Protein AF-K1SA82-F1 (afdb_monomer_lite)

pLDDT: mean 85.1, std 10.15, range [47.0, 98.12]

Foldseek 3Di:
DDDDPCPVVVVVVVVVVVVVVVVCVVVVVVCVVCVVVVCVVVVHDPDDDDDDPDPDDPCPDDDPDPDPVRVVVVVVVVVVVVVVVPDDDPDQPPCPPDDDQQAEDDDDDPCQAVPDPDDDDPTDDPCVPPDGNVRVCVVSRYD

Radius of gyration: 29.68 Å; chains: 1; bounding box: 74×47×80 Å

InterPro domains:
  IPR036881 Glycoside hydrolase family 3 C-terminal domain superfamily [G3DSA:3.40.50.1700] (72-143)

Sequence (143 aa):
MSKKPKVGMWSGLTAVTAVLTAGAIVGTTVAFHYTTTVNNYLDADTYKIIKGDSDEDTEYFKSDFTSDEERESYEAELCAQVEAEGAALLKNDNNALPLASGAKVSLFGHGSVDLMYGGTGSGSVDTSKAPNFKQALEDQGIQ

Secondary structure (DSSP, 8-state):
----TTHHHHHHHHHHHHHHHHHHHHHHHHHHHTHHHHHHHTT---------SS-----SS--S-SSHHHHHHHHHHHHHHHHHHH------GGG--SPPTT------SGGGTS---S-SGGG----TTSPPHHHHHHHTT--

Organism: NCBI:txid408170

Structure (mmCIF, N/CA/C/O backbone):
data_AF-K1SA82-F1
#
_entry.id   AF-K1SA82-F1
#
loop_
_atom_site.group_PDB
_atom_site.id
_atom_site.type_symbol
_atom_site.label_atom_id
_atom_site.label_alt_id
_atom_site.label_comp_id
_atom_site.label_asym_id
_atom_site.label_entity_id
_atom_site.label_seq_id
_atom_site.pdbx_PDB_ins_code
_atom_site.Cartn_x
_atom_site.Cartn_y
_atom_site.Cartn_z
_atom_site.occupancy
_atom_site.B_iso_or_equiv
_atom_site.auth_seq_id
_atom_site.auth_comp_id
_atom_site.auth_asym_id
_atom_site.auth_atom_id
_atom_site.pdbx_PDB_model_num
ATOM 1 N N . MET A 1 1 ? 53.289 -18.238 -56.554 1.00 47.00 1 MET A N 1
ATOM 2 C CA . MET A 1 1 ? 52.302 -17.155 -56.331 1.00 47.00 1 MET A CA 1
ATOM 3 C C . MET A 1 1 ? 52.355 -16.759 -54.861 1.00 47.00 1 MET A C 1
ATOM 5 O O . MET A 1 1 ? 51.869 -17.507 -54.024 1.00 47.00 1 MET A O 1
ATOM 9 N N . SER A 1 2 ? 53.028 -15.656 -54.524 1.00 53.47 2 SER A N 1
ATOM 10 C CA . SER A 1 2 ? 53.125 -15.185 -53.133 1.00 53.47 2 SER A CA 1
ATOM 11 C C . SER A 1 2 ? 51.803 -14.521 -52.738 1.00 53.47 2 SER A C 1
ATOM 13 O O . SER A 1 2 ? 51.404 -13.533 -53.360 1.00 53.47 2 SER A O 1
ATOM 15 N N . LYS A 1 3 ? 51.071 -15.089 -51.768 1.00 56.44 3 LYS A N 1
ATOM 16 C CA . LYS A 1 3 ? 49.834 -14.478 -51.256 1.00 56.44 3 LYS A CA 1
ATOM 17 C C . LYS A 1 3 ? 50.203 -13.145 -50.598 1.00 56.44 3 LYS A C 1
ATOM 19 O O . LYS A 1 3 ? 50.969 -13.117 -49.641 1.00 56.44 3 LYS A O 1
ATOM 24 N N . LYS A 1 4 ? 49.672 -12.036 -51.129 1.00 60.00 4 LYS A N 1
ATOM 25 C CA . LYS A 1 4 ? 49.920 -10.681 -50.611 1.00 60.00 4 LYS A CA 1
ATOM 26 C C . LYS A 1 4 ? 49.585 -10.630 -49.104 1.00 60.00 4 LYS A C 1
ATOM 28 O O . LYS A 1 4 ? 48.462 -10.982 -48.736 1.00 60.00 4 LYS A O 1
ATOM 33 N N . PRO A 1 5 ? 50.495 -10.143 -48.240 1.00 59.44 5 PRO A N 1
ATOM 34 C CA . PRO A 1 5 ? 50.426 -10.327 -46.783 1.00 59.44 5 PRO A CA 1
ATOM 35 C C . PRO A 1 5 ? 49.225 -9.648 -46.109 1.00 59.44 5 PRO A C 1
ATOM 37 O O . PRO A 1 5 ? 48.863 -9.994 -44.992 1.00 59.44 5 PRO A O 1
ATOM 40 N N . LYS A 1 6 ? 48.562 -8.706 -46.788 1.00 61.97 6 LYS A N 1
ATOM 41 C CA . LYS A 1 6 ? 47.406 -7.980 -46.245 1.00 61.97 6 LYS A CA 1
ATOM 42 C C . LYS A 1 6 ? 46.066 -8.674 -46.526 1.00 61.97 6 LYS A C 1
ATOM 44 O O . LYS A 1 6 ? 45.114 -8.456 -45.793 1.00 61.97 6 LYS A O 1
ATOM 49 N N . VAL A 1 7 ? 45.965 -9.547 -47.531 1.00 67.69 7 VAL A N 1
ATOM 50 C CA . VAL A 1 7 ? 44.656 -10.051 -48.003 1.00 67.69 7 VAL A CA 1
ATOM 51 C C . VAL A 1 7 ? 43.983 -10.973 -46.978 1.00 67.69 7 VAL A C 1
ATOM 53 O O . VAL A 1 7 ? 42.773 -10.905 -46.803 1.00 67.69 7 VAL A O 1
ATOM 56 N N . GLY A 1 8 ? 44.759 -11.778 -46.241 1.00 71.88 8 GLY A N 1
ATOM 57 C CA . GLY A 1 8 ? 44.226 -12.642 -45.178 1.00 71.88 8 GLY A CA 1
ATOM 58 C C . GLY A 1 8 ? 43.704 -11.864 -43.964 1.00 71.88 8 GLY A C 1
ATOM 59 O O . GLY A 1 8 ? 42.654 -12.198 -43.429 1.00 71.88 8 GLY A O 1
ATOM 60 N N . MET A 1 9 ? 44.392 -10.785 -43.582 1.00 77.31 9 MET A N 1
ATOM 61 C CA . MET A 1 9 ? 43.980 -9.907 -42.480 1.00 77.31 9 MET A CA 1
ATOM 62 C C . MET A 1 9 ? 42.673 -9.172 -42.803 1.00 77.31 9 MET A C 1
ATOM 64 O O . MET A 1 9 ? 41.754 -9.166 -41.991 1.00 77.31 9 MET A O 1
ATOM 68 N N . TRP A 1 10 ? 42.564 -8.611 -44.011 1.00 79.75 10 TRP A N 1
ATOM 69 C CA . TRP A 1 10 ? 41.337 -7.953 -44.465 1.00 79.75 10 TRP A CA 1
ATOM 70 C C . TRP A 1 10 ? 40.180 -8.946 -44.617 1.00 79.75 10 TRP A C 1
ATOM 72 O O . TRP A 1 10 ? 39.073 -8.644 -44.196 1.00 79.75 10 TRP A O 1
ATOM 82 N N . SER A 1 11 ? 40.440 -10.160 -45.113 1.00 79.44 11 SER A N 1
ATOM 83 C CA . SER A 1 11 ? 39.417 -11.209 -45.203 1.00 79.44 11 SER A CA 1
ATOM 84 C C . SER A 1 11 ? 38.903 -11.658 -43.830 1.00 79.44 11 SER A C 1
ATOM 86 O O . SER A 1 11 ? 37.708 -11.906 -43.689 1.00 79.44 11 SER A O 1
ATOM 88 N N . GLY A 1 12 ? 39.780 -11.764 -42.825 1.00 86.06 12 GLY A N 1
ATOM 89 C CA . GLY A 1 12 ? 39.387 -12.095 -41.454 1.00 86.06 12 GLY A CA 1
ATOM 90 C C . GLY A 1 12 ? 38.558 -10.985 -40.809 1.00 86.06 12 GLY A C 1
ATOM 91 O O . GLY A 1 12 ? 37.505 -11.260 -40.240 1.00 86.06 12 GLY A O 1
ATOM 92 N N . LEU A 1 13 ? 38.983 -9.728 -40.969 1.00 88.75 13 LEU A N 1
ATOM 93 C CA . LEU A 1 13 ? 38.238 -8.568 -40.480 1.00 88.75 13 LEU A CA 1
ATOM 94 C C . LEU A 1 13 ? 36.842 -8.494 -41.111 1.00 88.75 13 LEU A C 1
ATOM 96 O O . LEU A 1 13 ? 35.860 -8.361 -40.390 1.00 88.75 13 LEU A O 1
ATOM 100 N N . THR A 1 14 ? 36.736 -8.661 -42.433 1.00 89.06 14 THR A N 1
ATOM 101 C CA . THR A 1 14 ? 35.443 -8.670 -43.132 1.00 89.06 14 THR A CA 1
ATOM 102 C C . THR A 1 14 ? 34.524 -9.780 -42.625 1.00 89.06 14 THR A C 1
ATOM 104 O O . THR A 1 14 ? 33.336 -9.533 -42.438 1.00 89.06 14 THR A O 1
ATOM 107 N N . ALA A 1 15 ? 35.049 -10.980 -42.360 1.00 89.81 15 ALA A N 1
ATOM 108 C CA . ALA A 1 15 ? 34.250 -12.078 -41.819 1.00 89.81 15 ALA A CA 1
ATOM 109 C C . ALA A 1 15 ? 33.723 -11.768 -40.407 1.00 89.81 15 ALA A C 1
ATOM 111 O O . ALA A 1 15 ? 32.542 -11.975 -40.137 1.00 89.81 15 ALA A O 1
ATOM 112 N N . VAL A 1 16 ? 34.566 -11.217 -39.528 1.00 93.19 16 VAL A N 1
ATOM 113 C CA . VAL A 1 16 ? 34.158 -10.815 -38.172 1.00 93.19 16 VAL A CA 1
ATOM 114 C C . VAL A 1 16 ? 33.105 -9.710 -38.226 1.00 93.19 16 VAL A C 1
ATOM 116 O O . VAL A 1 16 ? 32.074 -9.816 -37.565 1.00 93.19 16 VAL A O 1
ATOM 119 N N . THR A 1 17 ? 33.317 -8.679 -39.046 1.00 92.69 17 THR A N 1
ATOM 120 C CA . THR A 1 17 ? 32.342 -7.596 -39.211 1.00 92.69 17 THR A CA 1
ATOM 121 C C . THR A 1 17 ? 31.018 -8.121 -39.759 1.00 92.69 17 THR A C 1
ATOM 123 O O . THR A 1 17 ? 29.978 -7.761 -39.225 1.00 92.69 17 THR A O 1
ATOM 126 N N . ALA A 1 18 ? 31.028 -9.020 -40.748 1.00 93.00 18 ALA A N 1
ATOM 127 C CA . ALA A 1 18 ? 29.803 -9.600 -41.299 1.00 93.00 18 ALA A CA 1
ATOM 128 C C . ALA A 1 18 ? 28.993 -10.375 -40.245 1.00 93.00 18 ALA A C 1
ATOM 130 O O . ALA A 1 18 ? 27.773 -10.232 -40.178 1.00 93.00 18 ALA A O 1
ATOM 131 N N . VAL A 1 19 ? 29.665 -11.152 -39.388 1.00 93.88 19 VAL A N 1
ATOM 132 C CA . VAL A 1 19 ? 29.014 -11.877 -38.286 1.00 93.88 19 VAL A CA 1
ATOM 133 C C . VAL A 1 19 ? 28.441 -10.909 -37.250 1.00 93.88 19 VAL A C 1
ATOM 135 O O . VAL A 1 19 ? 27.298 -11.076 -36.830 1.00 93.88 19 VAL A O 1
ATOM 138 N N . LEU A 1 20 ? 29.191 -9.868 -36.877 1.00 94.56 20 LEU A N 1
ATOM 139 C CA . LEU A 1 20 ? 28.711 -8.840 -35.949 1.00 94.56 20 LEU A CA 1
ATOM 140 C C . LEU A 1 20 ? 27.509 -8.080 -36.513 1.00 94.56 20 LEU A C 1
ATOM 142 O O . LEU A 1 20 ? 26.545 -7.857 -35.790 1.00 94.56 20 LEU A O 1
ATOM 146 N N . THR A 1 21 ? 27.528 -7.721 -37.798 1.00 93.88 21 THR A N 1
ATOM 147 C CA . THR A 1 21 ? 26.402 -7.046 -38.452 1.00 93.88 21 THR A CA 1
ATOM 148 C C . THR A 1 21 ? 25.171 -7.946 -38.504 1.00 93.88 21 THR A C 1
ATOM 150 O O . THR A 1 21 ? 24.080 -7.486 -38.184 1.00 93.88 21 THR A O 1
ATOM 153 N N . ALA A 1 22 ? 25.324 -9.229 -38.842 1.00 92.44 22 ALA A N 1
ATOM 154 C CA . ALA A 1 22 ? 24.210 -10.177 -38.817 1.00 92.44 22 ALA A CA 1
ATOM 155 C C . ALA A 1 22 ? 23.629 -10.332 -37.400 1.00 92.44 22 ALA A C 1
ATOM 157 O O . ALA A 1 22 ? 22.412 -10.283 -37.221 1.00 92.44 22 ALA A O 1
ATOM 158 N N . GLY A 1 23 ? 24.496 -10.442 -36.388 1.00 93.75 23 GLY A N 1
ATOM 159 C CA . GLY A 1 23 ? 24.095 -10.471 -34.982 1.00 93.75 23 GLY A CA 1
ATOM 160 C C . GLY A 1 23 ? 23.377 -9.194 -34.546 1.00 93.75 23 GLY A C 1
ATOM 161 O O . GLY A 1 23 ? 22.352 -9.277 -33.877 1.00 93.75 23 GLY A O 1
ATOM 162 N N . ALA A 1 24 ? 23.853 -8.025 -34.979 1.00 93.31 24 ALA A N 1
ATOM 163 C CA . ALA A 1 24 ? 23.215 -6.744 -34.699 1.00 93.31 24 ALA A CA 1
ATOM 164 C C . ALA A 1 24 ? 21.827 -6.649 -35.345 1.00 93.31 24 ALA A C 1
ATOM 166 O O . ALA A 1 24 ? 20.891 -6.261 -34.666 1.00 93.31 24 ALA A O 1
ATOM 167 N N . ILE A 1 25 ? 21.647 -7.073 -36.602 1.00 93.38 25 ILE A N 1
ATOM 168 C CA . ILE A 1 25 ? 20.331 -7.053 -37.272 1.00 93.38 25 ILE A CA 1
ATOM 169 C C . ILE A 1 25 ? 19.308 -7.900 -36.500 1.00 93.38 25 ILE A C 1
ATOM 171 O O . ILE A 1 25 ? 18.191 -7.450 -36.227 1.00 93.38 25 ILE A O 1
ATOM 175 N N . VAL A 1 26 ? 19.693 -9.121 -36.116 1.00 91.00 26 VAL A N 1
ATOM 176 C CA . VAL A 1 26 ? 18.821 -10.015 -35.340 1.00 91.00 26 VAL A CA 1
ATOM 177 C C . VAL A 1 26 ? 18.568 -9.441 -33.946 1.00 91.00 26 VAL A C 1
ATOM 179 O O . VAL A 1 26 ? 17.417 -9.354 -33.521 1.00 91.00 26 VAL A O 1
ATOM 182 N N . GLY A 1 27 ? 19.621 -8.990 -33.261 1.00 89.06 27 GLY A N 1
ATOM 183 C CA . GLY A 1 27 ? 19.535 -8.393 -31.931 1.00 89.06 27 GLY A CA 1
ATOM 184 C C . GLY A 1 27 ? 18.646 -7.152 -31.902 1.00 89.06 27 GLY A C 1
ATOM 185 O O . GLY A 1 27 ? 17.810 -7.027 -31.018 1.00 89.06 27 GLY A O 1
ATOM 186 N N . THR A 1 28 ? 18.749 -6.285 -32.907 1.00 90.75 28 THR A N 1
ATOM 187 C CA . THR A 1 28 ? 17.900 -5.104 -33.079 1.00 90.75 28 THR A CA 1
ATOM 188 C C . THR A 1 28 ? 16.438 -5.490 -33.295 1.00 90.75 28 THR A C 1
ATOM 190 O O . THR A 1 28 ? 15.561 -4.901 -32.673 1.00 90.75 28 THR A O 1
ATOM 193 N N . THR A 1 29 ? 16.159 -6.508 -34.113 1.00 88.88 29 THR A N 1
ATOM 194 C CA . THR A 1 29 ? 14.781 -6.986 -34.340 1.00 88.88 29 THR A CA 1
ATOM 195 C C . THR A 1 29 ? 14.147 -7.500 -33.044 1.00 88.88 29 THR A C 1
ATOM 197 O O . THR A 1 29 ? 13.000 -7.179 -32.739 1.00 88.88 29 THR A O 1
ATOM 200 N N . VAL A 1 30 ? 14.908 -8.257 -32.248 1.00 87.12 30 VAL A N 1
ATOM 201 C CA . VAL A 1 30 ? 14.467 -8.760 -30.939 1.00 87.12 30 VAL A CA 1
ATOM 202 C C . VAL A 1 30 ? 14.301 -7.614 -29.937 1.00 87.12 30 VAL A C 1
ATOM 204 O O . VAL A 1 30 ? 13.280 -7.543 -29.261 1.00 87.12 30 VAL A O 1
ATOM 207 N N . ALA A 1 31 ? 15.256 -6.685 -29.872 1.00 85.44 31 ALA A N 1
ATOM 208 C CA . ALA A 1 31 ? 15.191 -5.530 -28.981 1.00 85.44 31 ALA A CA 1
ATOM 209 C C . ALA A 1 31 ? 13.963 -4.655 -29.264 1.00 85.44 31 ALA A C 1
ATOM 211 O O . ALA A 1 31 ? 13.283 -4.258 -28.324 1.00 85.44 31 ALA A O 1
ATOM 212 N N . PHE A 1 32 ? 13.632 -4.419 -30.540 1.00 86.25 32 PHE A N 1
ATOM 213 C CA . PHE A 1 32 ? 12.428 -3.676 -30.916 1.00 86.25 32 PHE A CA 1
ATOM 214 C C . PHE A 1 32 ? 11.134 -4.422 -30.589 1.00 86.25 32 PHE A C 1
ATOM 216 O O . PHE A 1 32 ? 10.145 -3.798 -30.214 1.00 86.25 32 PHE A O 1
ATOM 223 N N . HIS A 1 33 ? 11.126 -5.753 -30.688 1.00 88.88 33 HIS A N 1
ATOM 224 C CA . HIS A 1 33 ? 9.962 -6.545 -30.290 1.00 88.88 33 HIS A CA 1
ATOM 225 C C . HIS A 1 33 ? 9.689 -6.456 -28.780 1.00 88.88 33 HIS A C 1
ATOM 227 O O . HIS A 1 33 ? 8.536 -6.405 -28.363 1.00 88.88 33 HIS A O 1
ATOM 233 N N . TYR A 1 34 ? 10.747 -6.385 -27.967 1.00 86.31 34 TYR A N 1
ATOM 234 C CA . TYR A 1 34 ? 10.666 -6.293 -26.507 1.00 86.31 34 TYR A CA 1
ATOM 235 C C . TYR A 1 34 ? 10.937 -4.881 -25.971 1.00 86.31 34 TYR A C 1
ATOM 237 O O . TYR A 1 34 ? 11.300 -4.732 -24.803 1.00 86.31 34 TYR A O 1
ATOM 245 N N . THR A 1 35 ? 10.751 -3.841 -26.793 1.00 83.00 35 THR A N 1
ATOM 246 C CA . THR A 1 35 ? 11.079 -2.451 -26.439 1.00 83.00 35 THR A CA 1
ATOM 247 C C . THR A 1 35 ? 10.477 -2.032 -25.101 1.00 83.00 35 THR A C 1
ATOM 249 O O . THR A 1 35 ? 11.190 -1.466 -24.284 1.00 83.00 35 THR A O 1
ATOM 252 N N . THR A 1 36 ? 9.212 -2.355 -24.824 1.00 77.69 36 THR A N 1
ATOM 253 C CA . THR A 1 36 ? 8.568 -1.990 -23.551 1.00 77.69 36 THR A CA 1
ATOM 254 C C . THR A 1 36 ? 9.272 -2.624 -22.352 1.00 77.69 36 THR A C 1
ATOM 256 O O . THR A 1 36 ? 9.565 -1.943 -21.379 1.00 77.69 36 THR A O 1
ATOM 259 N N . THR A 1 37 ? 9.604 -3.915 -22.421 1.00 79.75 37 THR A N 1
ATOM 260 C CA . THR A 1 37 ? 10.291 -4.620 -21.329 1.00 79.75 37 THR A CA 1
ATOM 261 C C . THR A 1 37 ? 11.712 -4.105 -21.131 1.00 79.75 37 THR A C 1
ATOM 263 O O . THR A 1 37 ? 12.140 -3.907 -19.998 1.00 79.75 37 THR A O 1
ATOM 266 N N . VAL A 1 38 ? 12.438 -3.873 -22.227 1.00 82.88 38 VAL A N 1
ATOM 267 C CA . VAL A 1 38 ? 13.807 -3.349 -22.184 1.00 82.88 38 VAL A CA 1
ATOM 268 C C . VAL A 1 38 ? 13.822 -1.928 -21.622 1.00 82.88 38 VAL A C 1
ATOM 270 O O . VAL A 1 38 ? 14.633 -1.641 -20.748 1.00 82.88 38 VAL A O 1
ATOM 273 N N . ASN A 1 39 ? 12.906 -1.065 -22.064 1.00 83.69 39 ASN A N 1
ATOM 274 C CA . ASN A 1 39 ? 12.813 0.309 -21.580 1.00 83.69 39 ASN A CA 1
ATOM 275 C C . ASN A 1 39 ? 12.407 0.367 -20.106 1.00 83.69 39 ASN A C 1
ATOM 277 O O . ASN A 1 39 ? 13.028 1.108 -19.356 1.00 83.69 39 ASN A O 1
ATOM 281 N N . ASN A 1 40 ? 11.446 -0.458 -19.672 1.00 79.94 40 ASN A N 1
ATOM 282 C CA . ASN A 1 40 ? 11.063 -0.539 -18.261 1.00 79.94 40 ASN A CA 1
ATOM 283 C C . ASN A 1 40 ? 12.222 -1.027 -17.380 1.00 79.94 40 ASN A C 1
ATOM 285 O O . ASN A 1 40 ? 12.398 -0.541 -16.271 1.00 79.94 40 ASN A O 1
ATOM 289 N N . TYR A 1 41 ? 13.020 -1.990 -17.855 1.00 81.88 41 TYR A N 1
ATOM 290 C CA . TYR A 1 41 ? 14.172 -2.493 -17.100 1.00 81.88 41 TYR A CA 1
ATOM 291 C C . TYR A 1 41 ? 15.317 -1.474 -17.017 1.00 81.88 41 TYR A C 1
ATOM 293 O O . TYR A 1 41 ? 16.019 -1.413 -16.012 1.00 81.88 41 TYR A O 1
ATOM 301 N N . LEU A 1 42 ? 15.536 -0.704 -18.086 1.00 84.75 42 LEU A N 1
ATOM 302 C CA . LEU A 1 42 ? 16.599 0.301 -18.169 1.00 84.75 42 LEU A CA 1
ATOM 303 C C . LEU A 1 42 ? 16.184 1.678 -17.633 1.00 84.75 42 LEU A C 1
ATOM 305 O O . LEU A 1 42 ? 16.995 2.596 -17.718 1.00 84.75 42 LEU A O 1
ATOM 309 N N . ASP A 1 43 ? 14.957 1.811 -17.122 1.00 77.38 43 ASP A N 1
ATOM 310 C CA . ASP A 1 43 ? 14.355 3.081 -16.697 1.00 77.38 43 ASP A CA 1
ATOM 311 C C . ASP A 1 43 ? 14.476 4.172 -17.780 1.0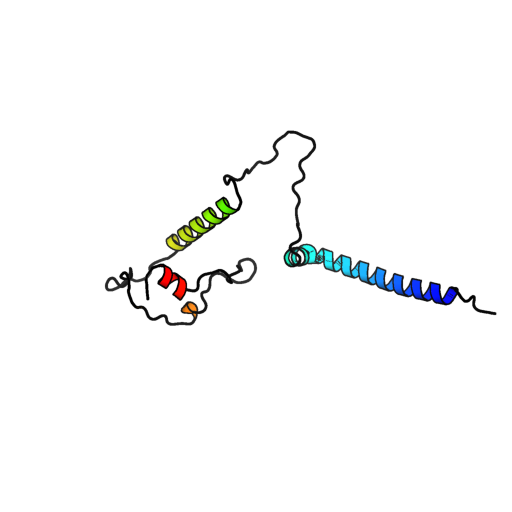0 77.38 43 ASP A C 1
ATOM 313 O O . ASP A 1 43 ? 14.880 5.308 -17.545 1.00 77.38 43 ASP A O 1
ATOM 317 N N . ALA A 1 44 ? 14.228 3.776 -19.031 1.00 81.31 44 ALA A N 1
ATOM 318 C CA . ALA A 1 44 ? 14.416 4.639 -20.187 1.00 81.31 44 ALA A CA 1
ATOM 319 C C . ALA A 1 44 ? 13.179 5.511 -20.435 1.00 81.31 44 ALA A C 1
ATOM 321 O O . ALA A 1 44 ? 12.061 4.998 -20.519 1.00 81.31 44 ALA A O 1
ATOM 322 N N . ASP A 1 45 ? 13.396 6.806 -20.678 1.00 73.88 45 ASP A N 1
ATOM 323 C CA . ASP A 1 45 ? 12.347 7.742 -21.089 1.00 73.88 45 ASP A CA 1
ATOM 324 C C . ASP A 1 45 ? 11.677 7.265 -22.388 1.00 73.88 45 ASP A C 1
ATOM 326 O O . ASP A 1 45 ? 12.250 7.314 -23.480 1.00 73.88 45 ASP A O 1
ATOM 330 N N . THR A 1 46 ? 10.441 6.777 -22.280 1.00 75.25 46 THR A N 1
ATOM 331 C CA . THR A 1 46 ? 9.693 6.231 -23.427 1.00 75.25 46 THR A CA 1
ATOM 332 C C . THR A 1 46 ? 8.923 7.290 -24.204 1.00 75.25 46 TH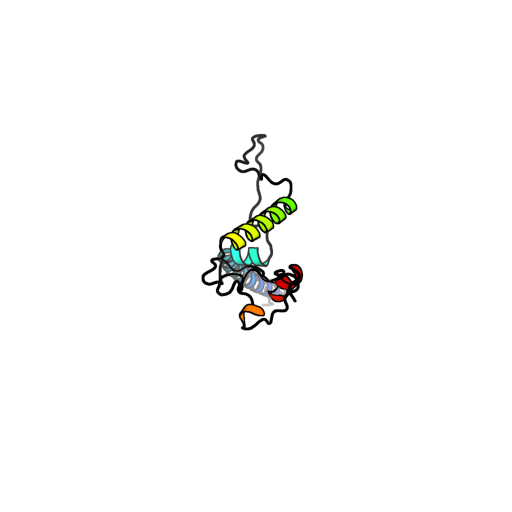R A C 1
ATOM 334 O O . THR A 1 46 ? 8.503 7.045 -25.337 1.00 75.25 46 THR A O 1
ATOM 337 N N . TYR A 1 47 ? 8.761 8.478 -23.625 1.00 69.88 47 TYR A N 1
ATOM 338 C CA . TYR A 1 47 ? 8.090 9.603 -24.247 1.00 69.88 47 TYR A CA 1
ATOM 339 C C . TYR A 1 47 ? 8.824 10.903 -23.933 1.00 69.88 47 TYR A C 1
ATOM 341 O O . TYR A 1 47 ? 9.465 11.063 -22.899 1.00 69.88 47 TYR A O 1
ATOM 349 N N . LYS A 1 48 ? 8.705 11.860 -24.848 1.00 61.56 48 LYS A N 1
ATOM 350 C CA . LYS A 1 48 ? 9.139 13.235 -24.639 1.00 61.56 48 LYS A CA 1
ATOM 351 C C . LYS A 1 48 ? 8.027 14.146 -25.114 1.00 61.56 48 LYS A C 1
ATOM 353 O O . LYS A 1 48 ? 7.573 14.024 -26.250 1.00 61.56 48 LYS A O 1
ATOM 358 N N . ILE A 1 49 ? 7.611 15.070 -24.260 1.00 69.81 49 ILE A N 1
ATOM 359 C CA . ILE A 1 49 ? 6.669 16.115 -24.649 1.00 69.81 49 ILE A CA 1
ATOM 360 C C . ILE A 1 49 ? 7.434 17.108 -25.534 1.00 69.81 49 ILE A C 1
ATOM 362 O O . ILE A 1 49 ? 8.365 17.773 -25.078 1.00 69.81 49 ILE A O 1
ATOM 366 N N . ILE A 1 50 ? 7.085 17.172 -26.820 1.00 71.69 50 ILE A N 1
ATOM 367 C CA . ILE A 1 50 ? 7.646 18.142 -27.767 1.00 71.69 50 ILE A CA 1
ATOM 368 C C . ILE A 1 50 ? 6.661 19.306 -27.864 1.00 71.69 50 ILE A C 1
ATOM 370 O O . ILE A 1 50 ? 5.562 19.138 -28.385 1.00 71.69 50 ILE A O 1
ATOM 374 N N . LYS A 1 51 ? 7.055 20.483 -27.371 1.00 62.5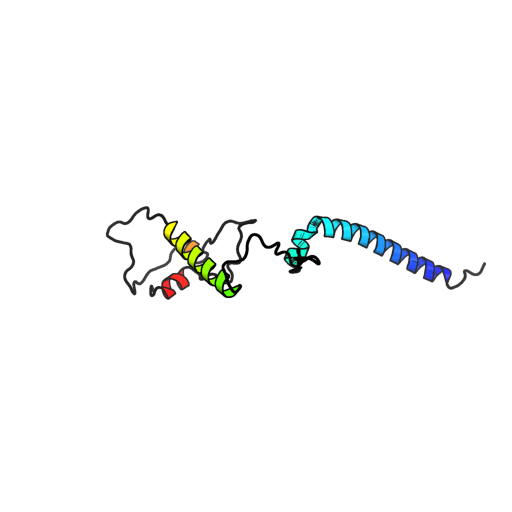6 51 LYS A N 1
ATOM 375 C CA . LYS A 1 51 ? 6.327 21.736 -27.618 1.00 62.56 51 LYS A CA 1
ATOM 376 C C . LYS A 1 51 ? 6.749 22.276 -28.995 1.00 62.56 51 LYS A C 1
ATOM 378 O O . LYS A 1 51 ? 7.940 22.266 -29.299 1.00 62.56 51 LYS A O 1
ATOM 383 N N . GLY A 1 52 ? 5.791 22.657 -29.844 1.00 67.62 52 GLY A N 1
ATOM 384 C CA . GLY A 1 52 ? 6.064 23.284 -31.148 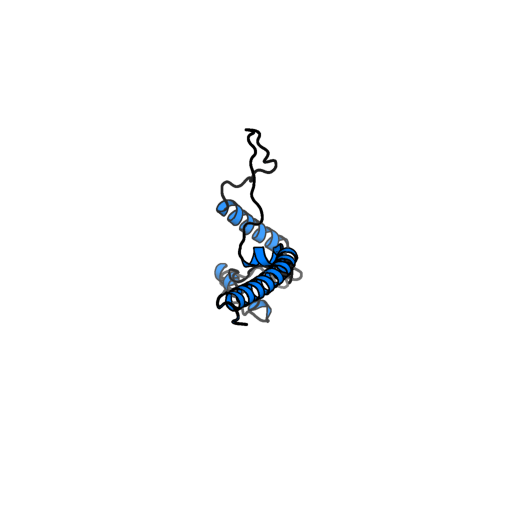1.00 67.62 52 GLY A CA 1
ATOM 385 C C . GLY A 1 52 ? 6.485 24.757 -31.023 1.00 67.62 52 GLY A C 1
ATOM 386 O O . GLY A 1 52 ? 6.479 25.300 -29.925 1.00 67.62 52 GLY A O 1
ATOM 387 N N . ASP A 1 53 ? 6.793 25.414 -32.150 1.00 68.88 53 ASP A N 1
ATOM 388 C CA . ASP A 1 53 ? 7.176 26.847 -32.233 1.00 68.88 53 ASP A CA 1
ATOM 389 C C . ASP A 1 53 ? 6.002 27.832 -32.003 1.00 68.88 53 ASP A C 1
ATOM 391 O O . ASP A 1 53 ? 6.103 29.024 -32.293 1.00 68.88 53 ASP A O 1
ATOM 395 N N . SER A 1 54 ? 4.859 27.345 -31.521 1.00 67.81 54 SER A N 1
ATOM 396 C CA . SER A 1 54 ? 3.681 28.155 -31.216 1.00 67.81 54 SER A CA 1
ATOM 397 C C . SER A 1 54 ? 3.593 28.438 -29.721 1.00 67.81 54 SER A C 1
ATOM 399 O O . SER A 1 54 ? 3.704 27.515 -28.917 1.00 67.81 54 SER A O 1
ATOM 401 N N . ASP A 1 55 ? 3.244 29.671 -29.358 1.00 66.31 55 ASP A N 1
ATOM 402 C CA . ASP A 1 55 ? 2.881 30.048 -27.981 1.00 66.31 55 ASP A CA 1
ATOM 403 C C . ASP A 1 55 ? 1.511 29.479 -27.538 1.00 66.31 55 ASP A C 1
ATOM 405 O O . ASP A 1 55 ? 1.016 29.802 -26.458 1.00 66.31 55 ASP A O 1
ATOM 409 N N . GLU A 1 56 ? 0.867 28.652 -28.372 1.00 70.94 56 GLU A N 1
ATOM 410 C CA . GLU A 1 56 ? -0.406 28.010 -28.053 1.00 70.94 56 GLU A CA 1
ATOM 411 C C . GLU A 1 56 ? -0.223 26.890 -27.024 1.00 70.94 56 GLU A C 1
ATOM 413 O O . GLU A 1 56 ? 0.552 25.945 -27.201 1.00 70.94 56 GLU A O 1
ATOM 418 N N . ASP A 1 57 ? -0.981 26.998 -25.939 1.00 69.19 57 ASP A N 1
ATOM 419 C CA . ASP A 1 57 ? -1.023 26.008 -24.880 1.00 69.19 57 ASP A CA 1
ATOM 420 C C . ASP A 1 57 ? -1.835 24.783 -25.324 1.00 69.19 57 ASP A C 1
ATOM 422 O O . ASP A 1 57 ? -3.053 24.842 -25.487 1.00 69.19 57 ASP A O 1
ATOM 426 N N . THR A 1 58 ? -1.139 23.671 -25.551 1.00 76.06 58 THR A N 1
ATOM 427 C CA . THR A 1 58 ? -1.729 22.389 -25.974 1.00 76.06 58 THR A CA 1
ATOM 428 C C . THR A 1 58 ? -1.987 21.446 -24.796 1.00 76.06 58 THR A C 1
ATOM 430 O O . THR A 1 58 ? -2.368 20.289 -24.990 1.00 76.06 58 THR A O 1
ATOM 433 N N . GLU A 1 59 ? -1.796 21.922 -23.564 1.00 73.44 59 GLU A N 1
ATOM 434 C CA . GLU A 1 59 ? -2.025 21.147 -22.354 1.00 73.44 59 GLU A CA 1
ATOM 435 C C . GLU A 1 59 ? -3.505 21.209 -21.950 1.00 73.44 59 GLU A C 1
ATOM 437 O O . GLU A 1 59 ? -3.960 22.102 -21.238 1.00 73.44 59 GLU A O 1
ATOM 442 N N . TYR A 1 60 ? -4.283 20.240 -22.437 1.00 76.12 60 TYR A N 1
ATOM 443 C CA . TYR A 1 60 ? -5.721 20.145 -22.152 1.00 76.12 60 TYR A CA 1
ATOM 444 C C . TYR A 1 60 ? -6.038 19.655 -20.731 1.00 76.12 60 TYR A C 1
ATOM 446 O O . TYR A 1 60 ? -7.119 19.934 -20.217 1.00 76.12 60 TYR A O 1
ATOM 454 N N . PHE A 1 61 ? -5.107 18.931 -20.106 1.00 79.75 61 PHE A N 1
ATOM 455 C CA . PHE A 1 61 ? -5.246 18.359 -18.766 1.00 79.75 61 PHE A CA 1
ATOM 456 C C . PHE A 1 61 ? -4.066 18.800 -17.912 1.00 79.75 61 PHE A C 1
ATOM 458 O O . PHE A 1 61 ? -3.117 18.047 -17.702 1.00 79.75 61 PHE A O 1
ATOM 465 N N . LYS A 1 62 ? -4.110 20.054 -17.472 1.00 82.25 62 LYS A N 1
ATOM 466 C CA . LYS A 1 62 ? -3.122 20.564 -16.527 1.00 82.25 62 LYS A CA 1
ATOM 467 C C . LYS A 1 62 ? -3.300 19.858 -15.196 1.00 82.25 62 LYS A C 1
ATOM 469 O O . LYS A 1 62 ? -4.426 19.655 -14.753 1.00 82.25 62 LYS A O 1
ATOM 474 N N . SER A 1 63 ? -2.180 19.498 -14.586 1.00 81.56 63 SER A N 1
ATOM 475 C CA . SER A 1 63 ? -2.176 19.002 -13.217 1.00 81.56 63 SER A CA 1
ATOM 476 C C . SER A 1 63 ? -2.777 20.055 -12.286 1.00 81.56 63 SER A C 1
ATOM 478 O O . SER A 1 63 ? -2.390 21.224 -12.346 1.00 81.56 63 SER A O 1
ATOM 480 N N . ASP A 1 64 ? -3.684 19.627 -11.410 1.00 85.88 64 ASP A N 1
ATOM 481 C CA . ASP A 1 64 ? -4.152 20.449 -10.290 1.00 85.88 64 ASP A CA 1
ATOM 482 C C . ASP A 1 64 ? -3.084 20.558 -9.181 1.00 85.88 64 ASP A C 1
ATOM 484 O O . ASP A 1 64 ? -3.174 21.434 -8.323 1.00 85.88 64 ASP A O 1
ATOM 488 N N . PHE A 1 65 ? -2.053 19.703 -9.218 1.00 88.31 65 PHE A N 1
ATOM 489 C CA . PHE A 1 65 ? -0.936 19.691 -8.271 1.00 88.31 65 PHE A CA 1
ATOM 490 C C . PHE A 1 65 ? 0.214 20.580 -8.728 1.00 88.31 65 PHE A C 1
ATOM 492 O O . PHE A 1 65 ? 0.574 20.604 -9.910 1.00 88.31 65 PHE A O 1
ATOM 499 N N . THR A 1 66 ? 0.833 21.251 -7.761 1.00 85.19 66 THR A N 1
ATOM 500 C CA . THR A 1 66 ? 1.964 22.160 -7.961 1.00 85.19 66 THR A CA 1
ATOM 501 C C . THR A 1 66 ? 3.320 21.451 -7.973 1.00 85.19 66 THR A C 1
ATOM 503 O O . THR A 1 66 ? 4.283 22.005 -8.509 1.00 85.19 66 THR A O 1
ATOM 506 N N . SER A 1 67 ? 3.403 20.230 -7.432 1.00 88.38 67 SER A N 1
ATOM 507 C CA . SER A 1 67 ? 4.585 19.364 -7.498 1.00 88.38 67 SER A CA 1
ATOM 508 C C . SER A 1 67 ? 4.216 17.876 -7.476 1.00 88.38 67 SER A C 1
ATOM 510 O O . SER A 1 67 ? 3.093 17.505 -7.121 1.00 88.38 67 SER A O 1
ATOM 512 N N . ASP A 1 68 ? 5.172 17.020 -7.844 1.00 85.94 68 ASP A N 1
ATOM 513 C CA . ASP A 1 68 ? 4.998 15.567 -7.761 1.00 85.94 68 ASP A CA 1
ATOM 514 C C . ASP A 1 68 ? 4.846 15.095 -6.312 1.00 85.94 68 ASP A C 1
ATOM 516 O O . ASP A 1 68 ? 4.043 14.208 -6.045 1.00 85.94 68 ASP A O 1
ATOM 520 N N . GLU A 1 69 ? 5.536 15.727 -5.360 1.00 88.62 69 GLU A N 1
ATOM 521 C CA . GLU A 1 69 ? 5.402 15.398 -3.939 1.00 88.62 69 GLU A CA 1
ATOM 522 C C . GLU A 1 69 ? 3.993 15.701 -3.407 1.00 88.62 69 GLU A C 1
ATOM 524 O O . GLU A 1 69 ? 3.445 14.921 -2.625 1.00 88.62 69 GLU A O 1
ATOM 529 N N . GLU A 1 70 ? 3.385 16.815 -3.838 1.00 91.50 70 GLU A N 1
ATOM 530 C CA . GLU A 1 70 ? 1.998 17.147 -3.489 1.00 91.50 70 GLU A CA 1
ATOM 531 C C . GLU A 1 70 ? 1.044 16.078 -4.032 1.00 91.50 70 GLU A C 1
ATOM 533 O O . GLU A 1 70 ? 0.233 15.530 -3.281 1.00 91.50 70 GLU A O 1
ATOM 538 N N . ARG A 1 71 ? 1.199 15.722 -5.313 1.00 91.69 71 ARG A N 1
ATOM 539 C CA . ARG A 1 71 ? 0.407 14.679 -5.970 1.00 91.69 71 ARG A CA 1
ATOM 540 C C . ARG A 1 71 ? 0.533 13.333 -5.256 1.00 91.69 71 ARG A C 1
ATOM 542 O O . ARG A 1 71 ? -0.484 12.718 -4.952 1.00 91.69 71 ARG A O 1
ATOM 549 N N . GLU A 1 72 ? 1.753 12.888 -4.959 1.00 90.31 72 GLU A N 1
ATOM 550 C CA . GLU A 1 72 ? 2.006 11.610 -4.283 1.00 90.31 72 GLU A CA 1
ATOM 551 C C . GLU A 1 72 ? 1.375 11.563 -2.886 1.00 90.31 72 GLU A C 1
ATOM 553 O O . GLU A 1 72 ? 0.777 10.553 -2.509 1.00 90.31 72 GLU A O 1
ATOM 558 N N . SER A 1 73 ? 1.461 12.659 -2.123 1.00 91.06 73 SER A N 1
ATOM 559 C CA . SER A 1 73 ? 0.837 12.740 -0.798 1.00 91.06 73 SER A CA 1
ATOM 560 C C . SER A 1 73 ? -0.691 12.665 -0.873 1.00 91.06 73 SER A C 1
ATOM 562 O O . SER A 1 73 ? -1.307 11.901 -0.130 1.00 91.06 73 SER A O 1
ATOM 564 N N . TYR A 1 74 ? -1.294 13.376 -1.829 1.00 94.06 74 TYR A N 1
ATOM 565 C CA . TYR A 1 74 ? -2.733 13.339 -2.069 1.00 94.06 74 TYR A CA 1
ATOM 566 C C . TYR A 1 74 ? -3.200 11.948 -2.514 1.00 94.06 74 TYR A C 1
ATOM 568 O O . TYR A 1 74 ? -4.195 11.431 -2.010 1.00 94.06 74 TYR A O 1
ATOM 576 N N . GLU A 1 75 ? -2.474 11.314 -3.439 1.00 92.62 75 GLU A N 1
ATOM 577 C CA . GLU A 1 75 ? -2.777 9.963 -3.916 1.00 92.62 75 GLU A CA 1
ATOM 578 C C . GLU A 1 75 ? -2.694 8.931 -2.783 1.00 92.62 75 GLU A C 1
ATOM 580 O O . GLU A 1 75 ? -3.545 8.043 -2.711 1.00 92.62 75 GLU A O 1
ATOM 585 N N . ALA A 1 76 ? -1.723 9.058 -1.873 1.00 90.44 76 ALA A N 1
ATOM 586 C CA . ALA A 1 76 ? -1.595 8.180 -0.711 1.00 90.44 76 ALA A CA 1
ATOM 587 C C . ALA A 1 76 ? -2.780 8.325 0.260 1.00 90.44 76 ALA A C 1
ATOM 589 O O . ALA A 1 76 ? -3.341 7.318 0.699 1.00 90.44 76 ALA A O 1
ATOM 590 N N . GLU A 1 77 ? -3.196 9.559 0.559 1.00 93.94 77 GLU A N 1
ATOM 591 C CA . GLU A 1 77 ? -4.369 9.829 1.400 1.00 93.94 77 GLU A CA 1
ATOM 5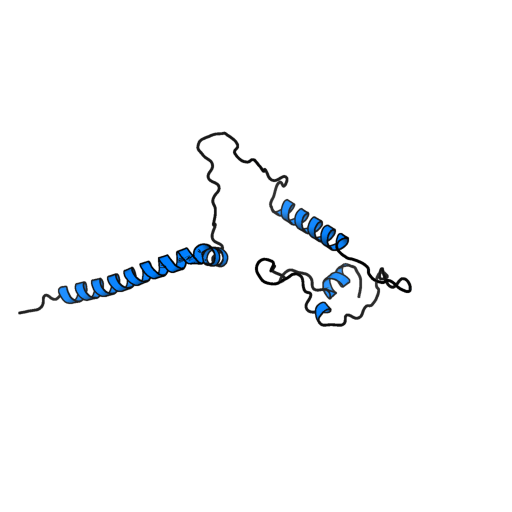92 C C . GLU A 1 77 ? -5.661 9.311 0.757 1.00 93.94 77 GLU A C 1
ATOM 594 O O . GLU A 1 77 ? -6.465 8.646 1.417 1.00 93.94 77 GLU A O 1
ATOM 599 N N . LEU A 1 78 ? -5.839 9.548 -0.545 1.00 95.50 78 LEU A N 1
ATOM 600 C CA . LEU A 1 78 ? -6.991 9.059 -1.294 1.00 95.50 78 LEU A CA 1
ATOM 601 C C . LEU A 1 78 ? -7.042 7.525 -1.308 1.00 95.50 78 LEU A C 1
ATOM 603 O O . LEU A 1 78 ? -8.105 6.948 -1.081 1.00 95.50 78 LEU A O 1
ATOM 607 N N . CYS A 1 79 ? -5.907 6.855 -1.531 1.00 92.75 79 CYS A N 1
ATOM 608 C CA . CYS A 1 79 ? -5.826 5.395 -1.467 1.00 92.75 79 CYS A CA 1
ATOM 609 C C . CYS A 1 79 ? -6.243 4.866 -0.088 1.00 92.75 79 CYS A C 1
ATOM 611 O O . CYS A 1 79 ? -7.042 3.932 -0.020 1.00 92.75 79 CYS A O 1
ATOM 613 N N . ALA A 1 80 ? -5.756 5.480 0.996 1.00 91.38 80 ALA A N 1
ATOM 614 C CA . ALA A 1 80 ? -6.113 5.089 2.359 1.00 91.38 80 ALA A CA 1
ATOM 615 C C . ALA A 1 80 ? -7.614 5.280 2.642 1.00 91.38 80 ALA A C 1
ATOM 617 O O . ALA A 1 80 ? -8.245 4.429 3.271 1.00 91.38 80 ALA A O 1
ATOM 618 N N . GLN A 1 81 ? -8.214 6.364 2.138 1.00 96.25 81 GLN A N 1
ATOM 619 C CA . GLN A 1 81 ? -9.655 6.586 2.248 1.00 96.25 81 GLN A CA 1
ATOM 620 C C . GLN A 1 81 ? -10.450 5.512 1.493 1.00 96.25 81 GLN A C 1
ATOM 622 O O . GLN A 1 81 ? -11.377 4.924 2.050 1.00 96.25 81 GLN A O 1
ATOM 627 N N . VAL A 1 82 ? -10.083 5.233 0.240 1.00 96.38 82 VAL A N 1
ATOM 628 C CA . VAL A 1 82 ? -10.763 4.227 -0.590 1.00 96.38 82 VAL A CA 1
ATOM 629 C C . VAL A 1 82 ? -10.645 2.830 0.023 1.00 96.38 82 VAL A C 1
ATOM 631 O O . VAL A 1 82 ? -11.624 2.085 0.027 1.00 96.38 82 VAL A O 1
ATOM 634 N N . GLU A 1 83 ? -9.483 2.471 0.577 1.00 92.50 83 GLU A N 1
ATOM 635 C CA . GLU A 1 83 ? -9.299 1.213 1.308 1.00 92.50 83 GLU A CA 1
ATOM 636 C C . GLU A 1 83 ? -10.249 1.127 2.514 1.00 92.50 83 GLU A C 1
ATOM 638 O O . GLU A 1 83 ? -10.965 0.133 2.673 1.00 92.50 83 GLU A O 1
ATOM 643 N N . ALA A 1 84 ? -10.300 2.183 3.333 1.00 93.50 84 ALA A N 1
ATOM 644 C CA . ALA A 1 84 ? -11.149 2.238 4.519 1.00 93.50 84 ALA A CA 1
ATOM 645 C C . ALA A 1 84 ? -12.646 2.135 4.174 1.00 93.50 84 ALA A C 1
ATOM 647 O O . ALA A 1 84 ? -13.392 1.439 4.864 1.00 93.50 84 ALA A O 1
ATOM 648 N N . GLU A 1 85 ? -13.085 2.786 3.095 1.00 96.88 85 GLU A N 1
ATOM 649 C CA . GLU A 1 85 ? -14.467 2.725 2.602 1.00 96.88 85 GLU A CA 1
ATOM 650 C C . GLU A 1 85 ? -14.804 1.387 1.921 1.00 96.88 85 GLU A C 1
ATOM 652 O O . GLU A 1 85 ? -15.965 0.974 1.898 1.00 96.88 85 GLU A O 1
ATOM 657 N N . GLY A 1 86 ? -13.802 0.688 1.382 1.00 95.94 86 GLY A N 1
ATOM 658 C CA . GLY A 1 86 ? -13.962 -0.612 0.730 1.00 95.94 86 GLY A CA 1
ATOM 659 C C . GLY A 1 86 ? -14.108 -1.793 1.697 1.00 95.94 86 GLY A C 1
ATOM 660 O O . GLY A 1 86 ? -14.590 -2.859 1.301 1.00 95.94 86 GLY A O 1
ATOM 661 N N . ALA A 1 87 ? -13.711 -1.634 2.963 1.00 94.75 87 ALA A N 1
ATOM 662 C CA . ALA A 1 87 ? -13.774 -2.696 3.960 1.00 94.75 87 ALA A CA 1
ATOM 663 C C . ALA A 1 87 ? -15.221 -2.992 4.406 1.00 94.75 87 ALA A C 1
ATOM 665 O O . ALA A 1 87 ? -15.928 -2.139 4.940 1.00 94.75 87 ALA A O 1
ATOM 666 N N . ALA A 1 88 ? -15.659 -4.247 4.256 1.00 96.75 88 ALA A N 1
ATOM 667 C CA . ALA A 1 88 ? -16.995 -4.688 4.664 1.00 96.75 88 ALA A CA 1
ATOM 668 C C . ALA A 1 88 ? -16.963 -5.480 5.985 1.00 96.75 88 ALA A C 1
ATOM 670 O O . ALA A 1 88 ? -16.463 -6.606 6.045 1.00 96.75 88 ALA A O 1
ATOM 671 N N . LEU A 1 89 ? -17.559 -4.928 7.049 1.00 96.94 89 LEU A N 1
ATOM 672 C CA . LEU A 1 89 ? -17.708 -5.619 8.333 1.00 96.94 89 LEU A CA 1
ATOM 673 C C . LEU A 1 89 ? -18.847 -6.647 8.270 1.00 96.94 89 LEU A C 1
ATOM 675 O O . LEU A 1 89 ? -20.022 -6.305 8.378 1.00 96.94 89 LEU A O 1
ATOM 679 N N . LEU A 1 90 ? -18.494 -7.925 8.121 1.00 98.06 90 LEU A N 1
ATOM 680 C CA . LEU A 1 90 ? -19.478 -9.004 7.962 1.00 98.06 90 LEU A CA 1
ATOM 681 C C . LEU A 1 90 ? -20.090 -9.483 9.288 1.00 98.06 90 LEU A C 1
ATOM 683 O O . LEU A 1 90 ? -21.211 -9.991 9.302 1.00 98.06 90 LEU A O 1
ATOM 687 N N . LYS A 1 91 ? -19.353 -9.371 10.400 1.00 97.62 91 LYS A N 1
ATOM 688 C CA . LYS A 1 91 ? -19.773 -9.869 11.716 1.00 97.62 91 LYS A CA 1
ATOM 689 C C . LYS A 1 91 ? -19.095 -9.092 12.846 1.00 97.62 91 LYS A C 1
ATOM 691 O O . LYS A 1 91 ? -17.886 -8.893 12.801 1.00 97.62 91 LYS A O 1
ATOM 696 N N . ASN A 1 92 ? -19.858 -8.716 13.875 1.00 97.88 92 ASN A N 1
ATOM 697 C CA . ASN A 1 92 ? -19.341 -8.051 15.076 1.00 97.88 92 ASN A CA 1
ATOM 698 C C . ASN A 1 92 ? -20.182 -8.410 16.314 1.00 97.88 92 ASN A C 1
ATOM 700 O O . ASN A 1 92 ? -21.070 -7.661 16.719 1.00 97.88 92 ASN A O 1
ATOM 704 N N . ASP A 1 93 ? -19.919 -9.576 16.904 1.00 98.12 93 ASP A N 1
ATOM 705 C CA . ASP A 1 93 ? -20.582 -9.995 18.144 1.00 98.12 93 ASP A CA 1
ATOM 706 C C . ASP A 1 93 ? -19.863 -9.385 19.357 1.00 98.12 93 ASP A C 1
ATOM 708 O O . ASP A 1 93 ? -18.639 -9.255 19.361 1.00 98.12 93 ASP A O 1
ATOM 712 N N . ASN A 1 94 ? -20.609 -9.074 20.421 1.00 96.88 94 ASN A N 1
ATOM 713 C CA . ASN A 1 94 ? -20.072 -8.597 21.705 1.00 96.88 94 ASN A CA 1
ATOM 714 C C . ASN A 1 94 ? -19.209 -7.323 21.626 1.00 96.88 94 ASN A C 1
ATOM 716 O O . ASN A 1 94 ? -18.352 -7.123 22.484 1.00 96.88 94 ASN A O 1
ATOM 720 N N . ASN A 1 95 ? -19.433 -6.461 20.628 1.00 95.75 95 ASN A N 1
ATOM 721 C CA . ASN A 1 95 ? -18.624 -5.258 20.395 1.00 95.75 95 ASN A CA 1
ATOM 722 C C . ASN A 1 95 ? -17.119 -5.578 20.285 1.00 95.75 95 ASN A C 1
ATOM 724 O O . ASN A 1 95 ? -16.291 -4.887 20.873 1.00 95.75 95 ASN A O 1
ATOM 728 N N . ALA A 1 96 ? -16.768 -6.651 19.567 1.00 96.00 96 ALA A N 1
ATOM 729 C CA . ALA A 1 96 ? -15.377 -7.057 19.368 1.00 96.00 96 ALA A CA 1
ATOM 730 C C . ALA A 1 96 ? -14.537 -5.976 18.665 1.00 96.00 96 ALA A C 1
ATOM 732 O O . ALA A 1 96 ? -13.341 -5.859 18.924 1.00 96.00 96 ALA A O 1
ATOM 733 N N . LEU A 1 97 ? -15.168 -5.192 17.786 1.00 96.00 97 LEU A N 1
ATOM 734 C CA . LEU A 1 97 ? -14.588 -4.009 17.156 1.00 96.00 97 LEU A CA 1
ATOM 735 C C . LEU A 1 97 ? -15.416 -2.750 17.481 1.00 96.00 97 LEU A C 1
ATOM 737 O O . LEU A 1 97 ? -16.647 -2.857 17.577 1.00 96.00 97 LEU A O 1
ATOM 741 N N . PRO A 1 98 ? -14.776 -1.564 17.584 1.00 94.81 98 PRO A N 1
ATOM 742 C CA . PRO A 1 98 ? -13.336 -1.315 17.417 1.00 94.81 98 PRO A CA 1
ATOM 743 C C . PRO A 1 98 ? -12.498 -1.823 18.600 1.00 94.81 98 PRO A C 1
ATOM 745 O O . PRO A 1 98 ? -12.993 -1.961 19.717 1.00 94.81 98 PRO A O 1
ATOM 748 N N . LEU A 1 99 ? -11.214 -2.087 18.351 1.00 94.81 99 LEU A N 1
ATOM 749 C CA . LEU A 1 99 ? -10.275 -2.446 19.412 1.00 94.81 99 LEU A CA 1
ATOM 750 C C . LEU A 1 99 ? -10.086 -1.267 20.374 1.00 94.81 99 LEU A C 1
ATOM 752 O O . LEU A 1 99 ? -10.068 -0.105 19.968 1.00 94.81 99 LEU A O 1
ATOM 756 N N . ALA A 1 100 ? -9.923 -1.571 21.660 1.00 91.06 100 ALA A N 1
ATOM 757 C CA . ALA A 1 100 ? -9.580 -0.556 22.645 1.00 91.06 100 ALA A CA 1
ATOM 758 C C . ALA A 1 100 ? -8.160 -0.020 22.400 1.00 91.06 100 ALA A C 1
ATOM 760 O O . ALA A 1 100 ? -7.267 -0.759 21.985 1.00 91.06 100 ALA A O 1
ATOM 761 N N . SER A 1 101 ? -7.931 1.253 22.720 1.00 88.38 101 SER A N 1
ATOM 762 C CA . SER A 1 101 ? -6.579 1.821 22.703 1.00 88.38 101 SER A CA 1
ATOM 763 C C . SER A 1 101 ? -5.657 1.036 23.644 1.00 88.38 101 SER A C 1
ATOM 765 O O . SER A 1 101 ? -6.041 0.721 24.774 1.00 88.38 101 SER A O 1
ATOM 767 N N . GLY A 1 102 ? -4.458 0.685 23.170 1.00 90.12 102 GLY A N 1
ATOM 768 C CA . GLY A 1 102 ? -3.513 -0.138 23.925 1.00 90.12 102 GLY A CA 1
ATOM 769 C C . GLY A 1 102 ? -3.943 -1.599 24.095 1.00 90.12 102 GLY A C 1
ATOM 770 O O . GLY A 1 102 ? -3.391 -2.296 24.951 1.00 90.12 102 GLY A O 1
ATOM 771 N N . ALA A 1 103 ? -4.934 -2.072 23.327 1.00 93.62 103 ALA A N 1
ATOM 772 C CA . ALA A 1 103 ? -5.285 -3.485 23.297 1.00 93.62 103 ALA A CA 1
ATOM 773 C C . ALA A 1 103 ? -4.063 -4.326 22.918 1.00 93.62 103 ALA A C 1
ATOM 775 O O . ALA A 1 103 ? -3.289 -3.952 22.040 1.00 93.62 103 ALA A O 1
ATOM 776 N N . LYS A 1 104 ? -3.928 -5.475 23.584 1.00 95.00 104 LYS A N 1
ATOM 777 C CA . LYS A 1 104 ? -2.920 -6.483 23.262 1.00 95.00 104 LYS A CA 1
ATOM 778 C C . LYS A 1 104 ? -3.561 -7.551 22.399 1.00 95.00 104 LYS A C 1
ATOM 780 O O . LYS A 1 104 ? -4.467 -8.244 22.868 1.00 95.00 104 LYS A O 1
ATOM 785 N N . VAL A 1 105 ? -3.109 -7.679 21.163 1.00 93.50 105 VAL A N 1
ATOM 786 C CA . VAL A 1 105 ? -3.653 -8.611 20.179 1.00 93.50 105 VAL A CA 1
ATOM 787 C C . VAL A 1 105 ? -2.603 -9.643 19.797 1.00 93.50 105 VAL A C 1
ATOM 789 O O . VAL A 1 105 ? -1.406 -9.390 19.769 1.00 93.50 105 VAL A O 1
ATOM 792 N N . SER A 1 106 ? -3.048 -10.864 19.526 1.00 94.50 106 SER A N 1
ATOM 793 C CA . SER A 1 106 ? -2.185 -11.908 18.978 1.00 94.50 106 SER A CA 1
ATOM 794 C C . SER A 1 106 ? -2.546 -12.111 17.517 1.00 94.50 106 SER A C 1
ATOM 796 O O . SER A 1 106 ? -3.703 -12.375 17.193 1.00 94.50 106 SER A O 1
ATOM 798 N N . LEU A 1 107 ? -1.554 -11.963 16.645 1.00 91.75 107 LEU A N 1
ATOM 799 C CA . LEU A 1 107 ? -1.715 -12.137 15.209 1.00 91.75 107 LEU A CA 1
ATOM 800 C C . LEU A 1 107 ? -1.538 -13.609 14.835 1.00 91.75 107 LEU A C 1
ATOM 802 O O . LEU A 1 107 ? -0.554 -14.242 15.220 1.00 91.75 107 LEU A O 1
ATOM 806 N N . PHE A 1 108 ? -2.496 -14.147 14.083 1.00 91.75 108 PHE A N 1
ATOM 807 C CA . PHE A 1 108 ? -2.496 -15.537 13.639 1.00 91.75 108 PHE A CA 1
ATOM 808 C C . PHE A 1 108 ? -2.745 -15.633 12.133 1.00 91.75 108 PHE A C 1
ATOM 810 O O . PHE A 1 108 ? -3.515 -14.859 11.567 1.00 91.75 108 PHE A O 1
ATOM 817 N N . GLY A 1 109 ? -2.155 -16.659 11.514 1.00 90.19 109 GLY A N 1
ATOM 818 C CA . GLY A 1 109 ? -2.294 -16.956 10.087 1.00 90.19 109 GLY A CA 1
ATOM 819 C C . GLY A 1 109 ? -1.168 -16.373 9.228 1.00 90.19 109 GLY A C 1
ATOM 820 O O . GLY A 1 109 ? -0.429 -15.494 9.648 1.00 90.19 109 GLY A O 1
ATOM 821 N N . HIS A 1 110 ? -1.023 -16.881 8.001 1.00 87.19 110 HIS A N 1
ATOM 822 C CA . HIS A 1 110 ? 0.024 -16.427 7.070 1.00 87.19 110 HIS A CA 1
ATOM 823 C C . HIS A 1 110 ? -0.158 -14.957 6.666 1.00 87.19 110 HIS A C 1
ATOM 825 O O . HIS A 1 110 ? 0.801 -14.196 6.634 1.00 87.19 110 HIS A O 1
ATOM 831 N N . GLY A 1 111 ? -1.410 -14.532 6.469 1.00 84.25 111 GLY A N 1
ATOM 832 C CA . GLY A 1 111 ? -1.741 -13.158 6.084 1.00 84.25 111 GLY A CA 1
ATOM 833 C C . GLY A 1 111 ? -1.345 -12.087 7.106 1.00 84.25 111 GLY A C 1
ATOM 834 O O . GLY A 1 111 ? -1.333 -10.915 6.758 1.00 84.25 111 GLY A O 1
ATOM 835 N N . SER A 1 112 ? -0.998 -12.450 8.348 1.00 84.94 112 SER A N 1
ATOM 836 C CA . SER A 1 112 ? -0.496 -11.474 9.322 1.00 84.94 112 SER A CA 1
ATOM 837 C C . SER A 1 112 ? 1.000 -11.180 9.191 1.00 84.94 112 SER A C 1
ATOM 839 O O . SER A 1 112 ? 1.470 -10.198 9.761 1.00 84.94 112 SER A O 1
ATOM 841 N N . VAL A 1 113 ? 1.755 -12.038 8.496 1.00 82.94 113 VAL A N 1
ATOM 842 C CA . VAL A 1 113 ? 3.200 -11.870 8.251 1.00 82.94 113 VAL A CA 1
ATOM 843 C C . VAL A 1 113 ? 3.520 -11.592 6.782 1.00 82.94 113 VAL A C 1
ATOM 845 O O . VAL A 1 113 ? 4.533 -10.963 6.500 1.00 82.94 113 VAL A O 1
ATOM 848 N N . ASP A 1 114 ? 2.652 -12.027 5.870 1.00 84.19 114 ASP A N 1
ATOM 849 C CA . ASP A 1 114 ? 2.762 -11.851 4.422 1.00 84.19 114 ASP A CA 1
ATOM 850 C C . ASP A 1 114 ? 1.408 -11.366 3.890 1.00 84.19 114 ASP A C 1
ATOM 852 O O . ASP A 1 114 ? 0.523 -12.147 3.524 1.00 84.19 114 ASP A O 1
ATOM 856 N N . LEU A 1 115 ? 1.204 -10.0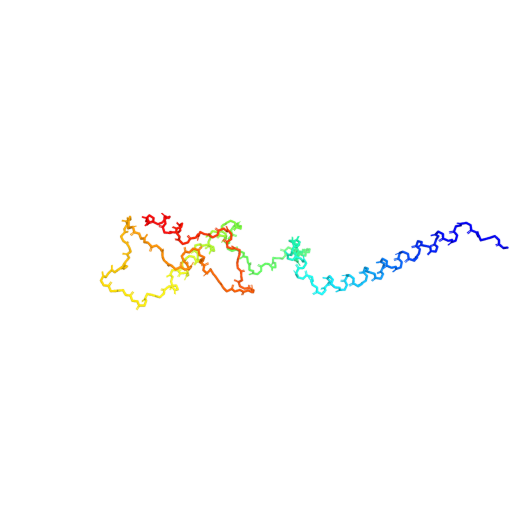52 3.993 1.00 85.31 115 LEU A N 1
ATOM 857 C CA . LEU A 1 115 ? -0.058 -9.410 3.655 1.00 85.31 115 LEU A CA 1
ATOM 858 C C . LEU A 1 115 ? -0.194 -9.317 2.130 1.00 85.31 115 LEU A C 1
ATOM 860 O O . LEU A 1 115 ? 0.717 -8.872 1.433 1.00 85.31 115 LEU A O 1
ATOM 864 N N . MET A 1 116 ? -1.348 -9.718 1.598 1.00 85.56 116 MET A N 1
ATOM 865 C CA . MET A 1 116 ? -1.606 -9.646 0.162 1.00 85.56 116 MET A CA 1
ATOM 866 C C . MET A 1 116 ? -2.125 -8.254 -0.210 1.00 85.56 116 MET A C 1
ATOM 868 O O . MET A 1 116 ? -3.318 -7.990 -0.101 1.00 85.56 116 MET A O 1
ATOM 872 N N . TYR A 1 117 ? -1.227 -7.378 -0.663 1.00 82.88 117 TYR A N 1
ATOM 873 C CA . TYR A 1 117 ? -1.560 -6.005 -1.079 1.00 82.88 117 TYR A CA 1
ATOM 874 C C . TYR A 1 117 ? -2.259 -5.924 -2.442 1.00 82.88 117 TYR A C 1
ATOM 876 O O . TYR A 1 117 ? -2.845 -4.901 -2.782 1.00 82.88 117 TYR A O 1
ATOM 884 N N . GLY A 1 118 ? -2.201 -6.987 -3.246 1.00 84.25 118 GLY A N 1
ATOM 885 C CA . GLY A 1 118 ? -2.781 -6.991 -4.582 1.00 84.25 118 GLY A CA 1
ATOM 886 C C . GLY A 1 118 ? -2.634 -8.327 -5.297 1.00 84.25 118 GLY A C 1
ATOM 887 O O . GLY A 1 118 ? -2.055 -9.284 -4.779 1.00 84.25 118 GLY A O 1
ATOM 888 N N . GLY A 1 119 ? -3.193 -8.388 -6.505 1.00 81.62 119 GLY A N 1
ATOM 889 C CA . GLY A 1 119 ? -3.022 -9.521 -7.410 1.00 81.62 119 GLY A CA 1
ATOM 890 C C . GLY A 1 119 ? -1.647 -9.532 -8.083 1.00 81.62 119 GLY A C 1
ATOM 891 O O . GLY A 1 119 ? -0.865 -8.592 -7.990 1.00 81.62 119 GLY A O 1
ATOM 892 N N . THR A 1 120 ? -1.360 -10.610 -8.807 1.00 84.12 120 THR A N 1
ATOM 893 C CA . THR A 1 120 ? -0.134 -10.721 -9.615 1.00 84.12 120 THR A CA 1
ATOM 894 C C . THR A 1 120 ? -0.314 -10.093 -11.006 1.00 84.12 120 THR A C 1
ATOM 896 O O . THR A 1 120 ? -1.415 -9.695 -11.392 1.00 84.12 120 THR A O 1
ATOM 899 N N . GLY A 1 121 ? 0.759 -10.029 -11.798 1.00 83.12 121 GLY A N 1
ATOM 900 C CA . GLY A 1 121 ? 0.707 -9.559 -13.186 1.00 83.12 121 GLY A CA 1
ATOM 901 C C . GLY A 1 121 ? 0.764 -8.037 -13.295 1.00 83.12 121 GLY A C 1
ATOM 902 O O . GLY A 1 121 ? 1.540 -7.396 -12.592 1.00 83.12 121 GLY A O 1
ATOM 903 N N . SER A 1 122 ? -0.041 -7.450 -14.184 1.00 81.81 122 SER A N 1
ATOM 904 C CA . SER A 1 122 ? -0.020 -6.003 -14.458 1.00 81.81 122 SER A CA 1
ATOM 905 C C . SER A 1 122 ? -0.506 -5.133 -13.295 1.00 81.81 122 SER A C 1
ATOM 907 O O . SER A 1 122 ? -0.309 -3.927 -13.337 1.00 81.81 122 SER A O 1
ATOM 909 N N . GLY A 1 123 ? -1.158 -5.727 -12.290 1.00 79.25 123 GLY A N 1
ATOM 910 C CA . GLY A 1 123 ? -1.576 -5.052 -11.058 1.00 79.25 123 GLY A CA 1
ATOM 911 C C . GLY A 1 123 ? -0.617 -5.251 -9.881 1.00 79.25 123 GLY A C 1
ATOM 912 O O . GLY A 1 123 ? -0.971 -4.896 -8.762 1.00 79.25 123 GLY A O 1
ATOM 913 N N . SER A 1 124 ? 0.554 -5.859 -10.106 1.00 80.81 124 SER A N 1
ATOM 914 C CA . SER A 1 124 ? 1.566 -6.014 -9.060 1.00 80.81 124 SER A CA 1
ATOM 915 C C . SER A 1 124 ? 2.158 -4.656 -8.696 1.00 80.81 124 SER A C 1
ATOM 917 O O . SER A 1 124 ? 2.481 -3.860 -9.575 1.00 80.81 124 SER A O 1
ATOM 919 N N . VAL A 1 125 ? 2.361 -4.430 -7.403 1.00 81.31 125 VAL A N 1
ATOM 920 C CA . VAL A 1 125 ? 2.985 -3.218 -6.858 1.00 81.31 125 VAL A CA 1
ATOM 921 C C . VAL A 1 125 ? 4.283 -3.572 -6.136 1.00 81.31 125 VAL A C 1
ATOM 923 O O . VAL A 1 125 ? 4.471 -4.716 -5.718 1.00 81.31 125 VAL A O 1
ATOM 926 N N . ASP A 1 126 ? 5.191 -2.605 -5.998 1.00 82.56 126 ASP A N 1
ATOM 927 C CA . ASP A 1 126 ? 6.375 -2.759 -5.150 1.00 82.56 126 ASP A CA 1
ATOM 928 C C . ASP A 1 126 ? 5.974 -2.612 -3.676 1.00 82.56 126 ASP A C 1
ATOM 930 O O . ASP A 1 126 ? 5.698 -1.516 -3.191 1.00 82.56 126 ASP A O 1
ATOM 934 N N . THR A 1 127 ? 5.938 -3.732 -2.955 1.00 82.38 127 THR A N 1
ATOM 935 C CA . THR A 1 127 ? 5.561 -3.778 -1.537 1.00 82.38 127 THR A CA 1
ATOM 936 C C . THR A 1 127 ? 6.755 -3.631 -0.595 1.00 82.38 127 THR A C 1
ATOM 938 O O . THR A 1 127 ? 6.577 -3.709 0.618 1.00 82.38 127 THR A O 1
ATOM 941 N N . SER A 1 128 ? 7.975 -3.399 -1.101 1.00 81.75 128 SER A N 1
ATOM 942 C CA . SER A 1 128 ? 9.183 -3.288 -0.264 1.00 81.75 128 SER A CA 1
ATOM 943 C C . SER A 1 128 ? 9.131 -2.126 0.734 1.00 81.75 128 SER A C 1
ATOM 945 O O . SER A 1 128 ? 9.796 -2.168 1.769 1.00 81.75 128 SER A O 1
ATOM 947 N N . LYS A 1 129 ? 8.321 -1.105 0.434 1.00 81.88 129 LYS A N 1
ATOM 948 C CA . LYS A 1 129 ? 8.082 0.071 1.281 1.00 81.88 129 LYS A CA 1
ATOM 949 C C . LYS A 1 129 ? 6.774 -0.007 2.076 1.00 81.88 129 LYS A C 1
ATOM 951 O O . LYS A 1 129 ? 6.489 0.904 2.847 1.00 81.88 129 LYS A O 1
ATOM 956 N N . ALA A 1 130 ? 5.970 -1.054 1.884 1.00 83.56 130 ALA A N 1
ATOM 957 C CA . ALA A 1 130 ? 4.677 -1.177 2.543 1.00 83.56 130 ALA A CA 1
ATOM 958 C C . ALA A 1 130 ? 4.848 -1.617 4.012 1.00 83.56 130 ALA A C 1
ATOM 960 O O . ALA A 1 130 ? 5.642 -2.521 4.296 1.00 83.56 130 ALA A O 1
ATOM 961 N N . PRO A 1 131 ? 4.104 -1.023 4.964 1.00 85.19 131 PRO A N 1
ATOM 962 C CA . PRO A 1 131 ? 4.129 -1.469 6.350 1.00 85.19 131 PRO A CA 1
ATOM 963 C C . PRO A 1 131 ? 3.476 -2.846 6.455 1.00 85.19 131 PRO A C 1
ATOM 965 O O . PRO A 1 131 ? 2.368 -3.054 5.960 1.00 85.19 131 PRO A O 1
ATOM 968 N N . ASN A 1 132 ? 4.134 -3.789 7.130 1.00 86.38 132 ASN A N 1
ATOM 969 C CA . ASN A 1 132 ? 3.501 -5.068 7.454 1.00 86.38 132 ASN A CA 1
ATOM 970 C C . ASN A 1 132 ? 2.340 -4.869 8.450 1.00 86.38 132 ASN A C 1
ATOM 972 O O . ASN A 1 132 ? 2.246 -3.844 9.125 1.00 86.38 132 ASN A O 1
ATOM 976 N N . PHE A 1 133 ? 1.470 -5.874 8.582 1.00 89.12 133 PHE A N 1
ATOM 977 C CA . PHE A 1 133 ? 0.251 -5.745 9.387 1.00 89.12 133 PHE A CA 1
ATOM 978 C C . PHE A 1 133 ? 0.516 -5.446 10.873 1.00 89.12 133 PHE A C 1
ATOM 980 O O . PHE A 1 133 ? -0.227 -4.693 11.496 1.00 89.12 133 PHE A O 1
ATOM 987 N N . LYS A 1 134 ? 1.605 -5.983 11.439 1.00 89.69 134 LYS A N 1
ATOM 988 C CA . LYS A 1 134 ? 2.012 -5.678 12.817 1.00 89.69 134 LYS A CA 1
ATOM 989 C C . LYS A 1 134 ? 2.421 -4.210 12.964 1.00 89.69 134 LYS A C 1
ATOM 991 O O . LYS A 1 134 ? 1.933 -3.550 13.872 1.00 89.69 134 LYS A O 1
ATOM 996 N N . GLN A 1 135 ? 3.274 -3.715 12.067 1.00 90.25 135 GLN A N 1
ATOM 997 C CA . GLN A 1 135 ? 3.717 -2.319 12.041 1.00 90.25 135 GLN A CA 1
ATOM 998 C C . GLN A 1 135 ? 2.511 -1.375 11.966 1.00 90.25 135 GLN A C 1
ATOM 1000 O O . GLN A 1 135 ? 2.398 -0.464 12.775 1.00 90.25 135 GLN A O 1
ATOM 1005 N N . ALA A 1 136 ? 1.562 -1.659 11.067 1.00 90.50 136 ALA A N 1
ATOM 1006 C CA . ALA A 1 136 ? 0.357 -0.851 10.906 1.00 90.50 136 ALA A CA 1
ATOM 1007 C C . ALA A 1 136 ? -0.496 -0.784 12.189 1.00 90.50 136 ALA A C 1
ATOM 1009 O O . ALA A 1 136 ? -1.023 0.273 12.523 1.00 90.50 136 ALA A O 1
ATOM 1010 N N . LEU A 1 137 ? -0.619 -1.889 12.935 1.00 92.06 137 LEU A N 1
ATOM 1011 C CA . LEU A 1 137 ? -1.325 -1.908 14.222 1.00 92.06 137 LEU A CA 1
ATOM 1012 C C . LEU A 1 137 ? -0.565 -1.136 15.312 1.00 92.06 137 LEU A C 1
ATOM 1014 O O . LEU A 1 137 ? -1.178 -0.377 16.065 1.00 92.06 137 LEU A O 1
ATOM 1018 N N . GLU A 1 138 ? 0.760 -1.285 15.371 1.00 92.19 138 GLU A N 1
ATOM 1019 C CA . GLU A 1 138 ? 1.619 -0.564 16.320 1.00 92.19 138 GLU A CA 1
ATOM 1020 C C . GLU A 1 138 ? 1.586 0.949 16.091 1.00 92.19 138 GLU A C 1
ATOM 1022 O O . GLU A 1 138 ? 1.490 1.708 17.058 1.00 92.19 138 GLU A O 1
ATOM 1027 N N . ASP A 1 139 ? 1.561 1.387 14.830 1.00 91.75 139 ASP A N 1
ATOM 1028 C CA . ASP A 1 139 ? 1.431 2.798 14.453 1.00 91.75 139 ASP A CA 1
ATOM 1029 C C . ASP A 1 139 ? 0.077 3.391 14.905 1.00 91.75 139 ASP A C 1
ATOM 1031 O O . ASP A 1 139 ? -0.028 4.594 15.146 1.00 91.75 139 ASP A O 1
ATOM 1035 N N . GLN A 1 140 ? -0.948 2.548 15.103 1.00 91.06 140 GLN A N 1
ATOM 1036 C CA . GLN A 1 140 ? -2.246 2.918 15.692 1.00 91.06 140 GLN A CA 1
ATOM 1037 C C . GLN A 1 140 ? -2.314 2.719 17.222 1.00 91.06 140 GLN A C 1
ATOM 1039 O O . GLN A 1 140 ? -3.370 2.890 17.836 1.00 91.06 140 GLN A O 1
ATOM 1044 N N . GLY A 1 141 ? -1.200 2.363 17.871 1.00 91.44 141 GLY A N 1
ATOM 1045 C CA . GLY A 1 141 ? -1.116 2.172 19.322 1.00 91.44 141 GLY A CA 1
ATOM 1046 C C . GLY A 1 141 ? -1.685 0.841 19.827 1.00 91.44 141 GLY A C 1
ATOM 1047 O O . GLY A 1 141 ? -2.030 0.732 21.008 1.00 91.44 141 GLY A O 1
ATOM 1048 N N . ILE A 1 142 ? -1.802 -0.160 18.953 1.00 92.94 142 ILE A N 1
ATOM 1049 C CA . ILE A 1 142 ? -2.201 -1.532 19.289 1.00 92.94 142 ILE A CA 1
ATOM 1050 C C . ILE A 1 142 ? -0.930 -2.377 19.465 1.00 92.94 142 ILE A C 1
ATOM 1052 O O . ILE A 1 142 ? 0.010 -2.249 18.687 1.00 92.94 142 ILE A O 1
ATOM 1056 N N . GLN A 1 143 ? -0.887 -3.213 20.507 1.00 85.00 143 GLN A N 1
ATOM 1057 C CA . GLN A 1 143 ? 0.297 -3.995 20.899 1.00 85.00 143 GLN A CA 1
ATOM 1058 C C . GLN A 1 143 ? 0.172 -5.479 20.572 1.00 85.00 143 GLN A C 1
ATOM 1060 O O . GLN A 1 143 ? -0.946 -6.020 20.720 1.00 85.00 143 GLN A O 1
#